Protein 1BM8 (pdb70)

Structure (mmCIF, N/CA/C/O backbone):
data_1BM8
#
_entry.id   1BM8
#
_cell.length_a   43.350
_cell.length_b   43.350
_cell.length_c   124.220
_cell.angle_alpha   90.00
_cell.angle_beta   90.00
_cell.angle_gamma   90.00
#
_symmetry.space_group_name_H-M   'P 41 21 2'
#
loop_
_entity.id
_entity.type
_entity.pdbx_description
1 polymer 'TRANSCRIPTION FACTOR MBP1'
2 water water
#
loop_
_atom_site.group_PDB
_atom_site.id
_atom_site.type_symbol
_atom_site.label_atom_id
_atom_site.label_alt_id
_atom_site.label_comp_id
_atom_site.label_asym_id
_atom_site.label_entity_id
_atom_site.label_seq_id
_atom_site.pdbx_PDB_ins_code
_atom_site.Cartn_x
_atom_site.Cartn_y
_atom_site.Cartn_z
_atom_site.occupancy
_atom_site.B_iso_or_equiv
_atom_site.auth_seq_id
_atom_site.auth_comp_id
_atom_site.auth_asym_id
_atom_site.auth_atom_id
_atom_site.pdbx_PDB_model_num
ATOM 1 N N . GLN A 1 1 ? -0.991 4.920 14.982 1.00 52.28 4 GLN A N 1
ATOM 2 C CA . GLN A 1 1 ? -0.575 5.127 16.398 1.00 51.22 4 GLN A CA 1
ATOM 3 C C . GLN A 1 1 ? 0.344 6.335 16.538 1.00 48.16 4 GLN A C 1
ATOM 4 O O . GLN A 1 1 ? 0.893 6.823 15.540 1.00 46.43 4 GLN A O 1
ATOM 15 N N . ILE A 1 2 ? 0.487 6.801 17.778 1.00 44.78 5 ILE A N 1
ATOM 16 C CA . ILE A 1 2 ? 1.300 7.959 18.076 1.00 42.51 5 ILE A CA 1
ATOM 17 C C . ILE A 1 2 ? 2.358 7.589 19.087 1.00 40.28 5 ILE A C 1
ATOM 18 O O . ILE A 1 2 ? 2.041 7.137 20.170 1.00 41.33 5 ILE A O 1
ATOM 24 N N . TYR A 1 3 ? 3.607 7.754 18.720 1.00 38.87 6 TYR A N 1
ATOM 25 C CA . TYR A 1 3 ? 4.710 7.452 19.621 1.00 38.04 6 TYR A CA 1
ATOM 26 C C . TYR A 1 3 ? 5.273 8.733 20.218 1.00 34.53 6 TYR A C 1
ATOM 27 O O . TYR A 1 3 ? 5.170 9.805 19.650 1.00 33.71 6 TYR A O 1
ATOM 38 N N . SER A 1 4 ? 5.887 8.595 21.343 1.00 29.82 7 SER A N 1
ATOM 39 C CA . SER A 1 4 ? 6.641 9.658 21.907 1.00 27.41 7 SER A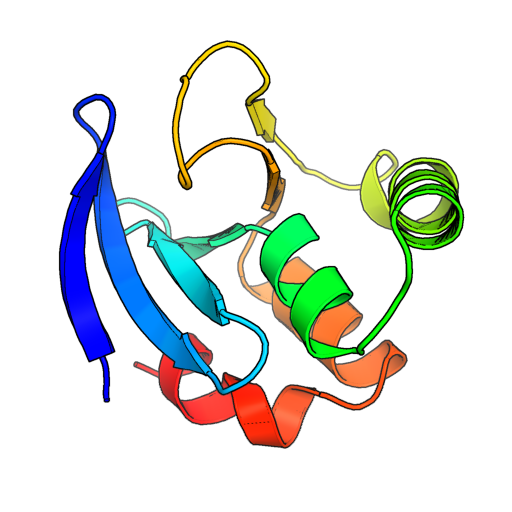 CA 1
ATOM 40 C C . SER A 1 4 ? 8.065 9.484 21.365 1.00 25.27 7 SER A C 1
ATOM 41 O O . SER A 1 4 ? 8.573 8.364 21.336 1.00 24.52 7 SER A O 1
ATOM 46 N N . ALA A 1 5 ? 8.709 10.555 20.901 1.00 23.35 8 ALA A N 1
ATOM 47 C CA . ALA A 1 5 ? 10.071 10.423 20.364 1.00 20.99 8 ALA A CA 1
ATOM 48 C C . ALA A 1 5 ? 10.887 11.696 20.574 1.00 21.47 8 ALA A C 1
ATOM 49 O O . ALA A 1 5 ? 10.370 12.693 21.084 1.00 21.33 8 ALA A O 1
ATOM 52 N N . ARG A 1 6 ? 12.163 11.644 20.207 1.00 21.36 9 ARG A N 1
ATOM 53 C CA . ARG A 1 6 ? 13.054 12.817 20.318 1.00 23.94 9 ARG A CA 1
ATOM 54 C C . ARG A 1 6 ? 14.026 12.854 19.153 1.00 24.02 9 ARG A C 1
ATOM 55 O O . ARG A 1 6 ? 14.629 11.831 18.835 1.00 22.48 9 ARG A O 1
ATOM 69 N N . TYR A 1 7 ? 14.154 14.035 18.532 1.00 24.15 10 TYR A N 1
ATOM 70 C CA . TYR A 1 7 ? 15.034 14.236 17.379 1.00 26.92 10 TYR A CA 1
ATOM 71 C C . TYR A 1 7 ? 15.730 15.585 17.504 1.00 28.93 10 TYR A C 1
ATOM 72 O O . TYR A 1 7 ? 15.085 16.571 17.814 1.00 29.46 10 TYR A O 1
ATOM 83 N N . SER A 1 8 ? 17.029 15.630 17.266 1.00 30.98 11 SER A N 1
ATOM 84 C CA . SER A 1 8 ? 17.751 16.893 17.349 1.00 32.54 11 SER A CA 1
ATOM 85 C C . SER A 1 8 ? 17.509 17.599 18.695 1.00 32.28 11 SER A C 1
ATOM 86 O O . SER A 1 8 ? 17.377 18.827 18.737 1.00 33.57 11 SER A O 1
ATOM 91 N N . GLY A 1 9 ? 17.410 16.826 19.780 1.00 30.27 12 GLY A N 1
ATOM 92 C CA . GLY A 1 9 ? 17.187 17.403 21.099 1.00 27.72 12 GLY A CA 1
ATOM 93 C C . GLY A 1 9 ? 15.760 17.867 21.361 1.00 26.67 12 GLY A C 1
ATOM 94 O O . GLY A 1 9 ? 15.474 18.436 22.414 1.00 28.11 12 GLY A O 1
ATOM 96 N N . VAL A 1 10 ? 14.855 17.590 20.434 1.00 25.00 13 VAL A N 1
ATOM 97 C CA . VAL A 1 10 ? 13.459 18.045 20.539 1.00 22.39 13 VAL A CA 1
ATOM 98 C C . VAL A 1 10 ? 12.471 16.877 20.723 1.00 22.62 13 VAL A C 1
ATOM 99 O O . VAL A 1 10 ? 12.494 15.913 19.959 1.00 21.65 13 VAL A O 1
ATOM 104 N N . ASP A 1 11 ? 11.617 16.976 21.734 1.00 21.41 14 ASP A N 1
ATOM 105 C CA . ASP A 1 11 ? 10.622 15.950 22.003 1.00 21.86 14 ASP A CA 1
ATOM 106 C C . ASP A 1 11 ? 9.377 16.206 21.197 1.00 21.71 14 ASP A C 1
ATOM 107 O O . ASP A 1 11 ? 8.837 17.312 21.204 1.00 20.60 14 ASP A O 1
ATOM 113 N N . VAL A 1 12 ? 8.897 15.168 20.550 1.00 21.11 15 VAL A N 1
ATOM 114 C CA . VAL A 1 12 ? 7.740 15.281 19.686 1.00 20.99 15 VAL A CA 1
ATOM 115 C C . VAL A 1 12 ? 6.819 14.096 19.900 1.00 23.45 15 VAL A C 1
ATOM 116 O O . VAL A 1 12 ? 7.178 13.132 20.595 1.00 24.63 15 VAL A O 1
ATOM 121 N N . TYR A 1 13 ? 5.632 14.216 19.339 1.00 24.96 16 TYR A N 1
ATOM 122 C CA . TYR A 1 13 ? 4.726 13.114 19.215 1.00 26.21 16 TYR A CA 1
ATOM 123 C C . TYR A 1 13 ? 4.746 12.756 17.744 1.00 26.48 16 TYR A C 1
ATOM 124 O O . TYR A 1 13 ? 4.631 13.643 16.884 1.00 25.01 16 TYR A O 1
ATOM 135 N N . GLU A 1 14 ? 4.950 11.483 17.454 1.00 27.52 17 GLU A N 1
ATOM 136 C CA . GLU A 1 14 ? 5.040 11.030 16.074 1.00 29.95 17 GLU A CA 1
ATOM 137 C C . GLU A 1 14 ? 3.841 10.167 15.709 1.00 30.66 17 GLU A C 1
ATOM 138 O O . GLU A 1 14 ? 3.533 9.205 16.390 1.00 27.27 17 GLU A O 1
ATOM 145 N N . PHE A 1 15 ? 3.157 10.574 14.657 1.00 34.09 18 PHE A N 1
ATOM 146 C CA . PHE A 1 15 ? 1.992 9.874 14.154 1.00 38.16 18 PHE A CA 1
ATOM 147 C C . PHE A 1 15 ? 2.404 9.093 12.906 1.00 40.68 18 PHE A C 1
ATOM 148 O O . PHE A 1 15 ? 3.066 9.635 12.005 1.00 38.31 18 PHE A O 1
ATOM 157 N N . ILE A 1 16 ? 2.060 7.813 12.875 1.00 43.87 19 ILE A N 1
ATOM 158 C CA . ILE A 1 16 ? 2.451 6.970 11.756 1.00 47.64 19 ILE A CA 1
ATOM 159 C C . ILE A 1 16 ? 1.361 6.905 10.701 1.00 50.18 19 ILE A C 1
ATOM 160 O O . ILE A 1 16 ? 0.316 6.280 10.907 1.00 50.83 19 ILE A O 1
ATOM 166 N N . HIS A 1 17 ? 1.623 7.574 9.587 1.00 52.47 20 HIS A N 1
ATOM 167 C CA . HIS A 1 17 ? 0.710 7.602 8.461 1.00 54.63 20 HIS A CA 1
ATOM 168 C C . HIS A 1 17 ? 1.325 6.738 7.359 1.00 54.62 20 HIS A C 1
ATOM 169 O O . HIS A 1 17 ? 2.518 6.415 7.424 1.00 54.75 20 HIS A O 1
ATOM 179 N N . SER A 1 18 ? 0.535 6.358 6.354 1.00 54.36 21 SER A N 1
ATOM 180 C CA . SER A 1 18 ? 1.057 5.528 5.265 1.00 52.80 21 SER A CA 1
ATOM 181 C C . SER A 1 18 ? 2.204 6.221 4.504 1.00 52.38 21 SER A C 1
ATOM 182 O O . SER A 1 18 ? 3.242 5.606 4.237 1.00 51.68 21 SER A O 1
ATOM 187 N N . THR A 1 19 ? 2.030 7.509 4.195 1.00 52.22 22 THR A N 1
ATOM 188 C CA . THR A 1 19 ? 3.058 8.284 3.475 1.00 52.84 22 THR A CA 1
ATOM 189 C C . THR A 1 19 ? 4.294 8.548 4.334 1.00 50.76 22 THR A C 1
ATOM 190 O O . THR A 1 19 ? 5.358 8.913 3.827 1.00 50.70 22 THR A O 1
ATOM 196 N N . GLY A 1 20 ? 4.142 8.376 5.635 1.00 49.11 23 GLY A N 1
ATOM 197 C CA . GLY A 1 20 ? 5.238 8.640 6.541 1.00 45.68 23 GLY A CA 1
ATOM 198 C C . GLY A 1 20 ? 4.739 9.133 7.876 1.00 43.53 23 GLY A C 1
ATOM 199 O O . GLY A 1 20 ? 3.521 9.157 8.138 1.00 42.97 23 GLY A O 1
ATOM 201 N N . SER A 1 21 ? 5.655 9.533 8.719 1.00 40.66 24 SER A N 1
ATOM 202 C CA . SER A 1 21 ? 5.279 10.004 10.026 1.00 38.67 24 SER A CA 1
ATOM 203 C C . SER A 1 21 ? 5.066 11.517 10.046 1.00 36.42 24 SER A C 1
ATOM 204 O O . SER A 1 21 ? 5.714 12.267 9.291 1.00 34.95 24 SER A O 1
ATOM 209 N N . ILE A 1 22 ? 4.129 11.946 10.890 1.00 32.56 25 ILE A N 1
ATOM 210 C CA . ILE A 1 22 ? 3.824 13.356 11.064 1.00 29.27 25 ILE A CA 1
ATOM 211 C C . ILE A 1 22 ? 4.108 13.725 12.516 1.00 27.24 25 ILE A C 1
ATOM 212 O O . ILE A 1 22 ? 3.698 13.017 13.431 1.00 26.25 25 ILE A O 1
ATOM 218 N N . MET A 1 23 ? 4.821 14.815 12.713 1.00 24.03 26 MET A N 1
ATOM 219 C CA . MET A 1 23 ? 5.282 15.188 14.040 1.00 22.95 26 MET A CA 1
ATOM 220 C C . MET A 1 23 ? 4.649 16.463 14.576 1.00 23.00 26 MET A C 1
ATOM 221 O O . MET A 1 23 ? 4.398 17.426 13.832 1.00 19.80 26 MET A O 1
ATOM 227 N N . LYS A 1 24 ? 4.443 16.453 15.891 1.00 23.73 27 LYS A N 1
ATOM 228 C CA . LYS A 1 24 ? 3.998 17.625 16.632 1.00 23.46 27 LYS A CA 1
ATOM 229 C C . LYS A 1 24 ? 4.942 17.793 17.828 1.00 22.79 27 LYS A C 1
ATOM 230 O O . LYS A 1 24 ? 5.244 16.813 18.522 1.00 22.50 27 LYS A O 1
ATOM 240 N N . ARG A 1 25 ? 5.455 19.003 18.033 1.00 21.34 28 ARG A N 1
ATOM 241 C CA . ARG A 1 25 ? 6.361 19.253 19.141 1.00 21.22 28 ARG A CA 1
ATOM 242 C C . ARG A 1 25 ? 5.615 19.292 20.464 1.00 20.99 28 ARG A C 1
ATOM 243 O O . ARG A 1 25 ? 4.534 19.902 20.557 1.00 20.62 28 ARG A O 1
ATOM 257 N N . LYS A 1 26 ? 6.215 18.701 21.488 1.00 20.40 29 LYS A N 1
ATOM 258 C CA . LYS A 1 26 ? 5.601 18.678 22.813 1.00 22.71 29 LYS A CA 1
ATOM 259 C C . LYS A 1 26 ? 5.623 20.043 23.491 1.00 22.45 29 LYS A C 1
ATOM 260 O O . LYS A 1 26 ? 4.669 20.397 24.190 1.00 21.87 29 LYS A O 1
ATOM 270 N N . LYS A 1 27 ? 6.693 20.822 23.275 1.00 21.91 30 LYS A N 1
ATOM 271 C CA . LYS A 1 27 ? 6.818 22.108 23.970 1.00 22.50 30 LYS A CA 1
ATOM 272 C C . LYS A 1 27 ? 5.797 23.154 23.535 1.00 22.00 30 LYS A C 1
ATOM 273 O O . LYS A 1 27 ? 5.348 23.925 24.374 1.00 21.27 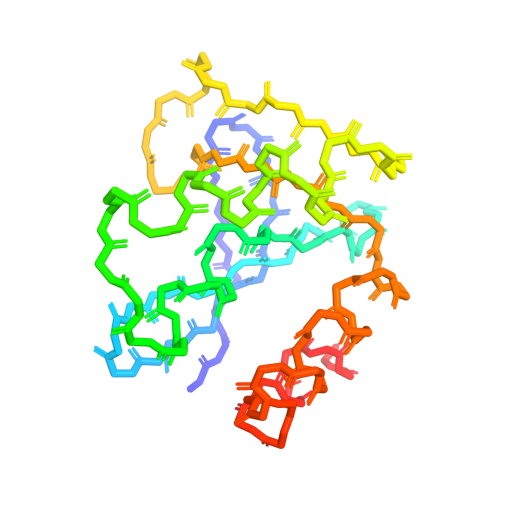30 LYS A O 1
ATOM 283 N N . ASP A 1 28 ? 5.401 23.183 22.245 1.00 18.95 31 ASP A N 1
ATOM 284 C CA . ASP A 1 28 ? 4.499 24.232 21.794 1.00 20.45 31 ASP A CA 1
ATOM 285 C C . ASP A 1 28 ? 3.382 23.785 20.872 1.00 21.56 31 ASP A C 1
ATOM 286 O O . ASP A 1 28 ? 2.634 24.636 20.361 1.00 23.45 31 ASP A O 1
ATOM 292 N N . ASP A 1 29 ? 3.265 22.484 20.634 1.00 21.07 32 ASP A N 1
ATOM 293 C CA . ASP A 1 29 ? 2.221 21.961 19.749 1.00 21.22 32 ASP A CA 1
ATOM 294 C C . ASP A 1 29 ? 2.374 22.381 18.293 1.00 20.57 32 ASP A C 1
ATOM 295 O O . ASP A 1 29 ? 1.426 22.253 17.511 1.00 22.37 32 ASP A O 1
ATOM 301 N N . TRP A 1 30 ? 3.525 22.886 17.903 1.00 18.75 33 TRP A N 1
ATOM 302 C CA . TRP A 1 30 ? 3.708 23.213 16.488 1.00 20.17 33 TRP A CA 1
ATOM 303 C C . TRP A 1 30 ? 3.768 21.917 15.706 1.00 20.21 33 TRP A C 1
ATOM 304 O O . TRP A 1 30 ? 4.182 20.893 16.259 1.00 20.80 33 TRP A O 1
ATOM 317 N N . VAL A 1 31 ? 3.368 21.950 14.440 1.00 20.68 34 VAL A N 1
ATOM 318 C CA . VAL A 1 31 ? 3.355 20.734 13.613 1.00 18.96 34 VAL A CA 1
ATOM 319 C C . VAL A 1 31 ? 4.219 20.947 12.371 1.00 20.18 34 VAL A C 1
ATOM 320 O O . VAL A 1 31 ? 4.331 22.074 11.871 1.00 18.53 34 VAL A O 1
ATOM 325 N N . ASN A 1 32 ? 4.858 19.876 11.891 1.00 18.57 35 ASN A N 1
ATOM 326 C CA . ASN A 1 32 ? 5.684 19.962 10.692 1.00 18.84 35 ASN A CA 1
ATOM 327 C C . ASN A 1 32 ? 4.771 20.026 9.459 1.00 19.27 35 ASN A C 1
ATOM 328 O O . ASN A 1 32 ? 4.149 19.040 9.101 1.00 20.41 35 ASN A O 1
ATOM 334 N N . ALA A 1 33 ? 4.686 21.185 8.820 1.00 18.30 36 ALA A N 1
ATOM 335 C CA . ALA A 1 33 ? 3.779 21.366 7.681 1.00 20.19 36 ALA A CA 1
ATOM 336 C C . ALA A 1 33 ? 4.218 20.577 6.451 1.00 20.67 36 ALA A C 1
ATOM 337 O O . ALA A 1 33 ? 3.395 20.256 5.596 1.00 21.70 36 ALA A O 1
ATOM 340 N N . THR A 1 34 ? 5.520 20.304 6.337 1.00 20.05 37 THR A N 1
ATOM 341 C CA . THR A 1 34 ? 6.027 19.490 5.233 1.00 21.46 37 THR A CA 1
ATOM 342 C C . THR A 1 34 ? 5.430 18.061 5.316 1.00 23.26 37 THR A C 1
ATOM 343 O O . THR A 1 34 ? 5.035 17.455 4.301 1.00 22.30 37 THR A O 1
ATOM 349 N N . HIS A 1 35 ? 5.356 17.534 6.551 1.00 22.61 38 HIS A N 1
ATOM 350 C CA . HIS A 1 35 ? 4.747 16.236 6.788 1.00 22.32 38 HIS A CA 1
ATOM 351 C C . HIS A 1 35 ? 3.266 16.262 6.404 1.00 23.66 38 HIS A C 1
ATOM 352 O O . HIS A 1 35 ? 2.720 15.268 5.928 1.00 24.58 38 HIS A O 1
ATOM 362 N N . ILE A 1 36 ? 2.600 17.377 6.659 1.00 22.79 39 ILE A N 1
ATOM 363 C CA . ILE A 1 36 ? 1.189 17.509 6.277 1.00 25.79 39 ILE A CA 1
ATOM 364 C C . ILE A 1 36 ? 1.049 17.441 4.739 1.00 27.01 39 ILE A C 1
ATOM 365 O O . ILE A 1 36 ? 0.113 16.832 4.209 1.00 27.50 39 ILE A O 1
ATOM 371 N N . LEU A 1 37 ? 1.986 18.075 4.038 1.00 27.04 40 LEU A N 1
ATOM 372 C CA . LEU A 1 37 ? 1.953 18.101 2.581 1.00 28.05 40 LEU A CA 1
ATOM 373 C C . LEU A 1 37 ? 2.329 16.742 1.996 1.00 28.75 40 LEU A C 1
ATOM 374 O O . LEU A 1 37 ? 1.788 16.329 0.960 1.00 29.82 40 LEU A O 1
ATOM 380 N N . LYS A 1 38 ? 3.242 16.043 2.643 1.00 29.67 41 LYS A N 1
ATOM 381 C CA . LYS A 1 38 ? 3.570 14.693 2.203 1.00 32.88 41 LYS A CA 1
ATOM 382 C C . LYS A 1 38 ? 2.353 13.772 2.380 1.00 32.92 41 LYS A C 1
ATOM 383 O O . LYS A 1 38 ? 2.113 12.887 1.562 1.00 33.65 41 LYS A O 1
ATOM 393 N N . ALA A 1 39 ? 1.581 13.997 3.446 1.00 32.20 42 ALA A N 1
ATOM 394 C CA . ALA A 1 39 ? 0.382 13.209 3.702 1.00 32.15 42 ALA A CA 1
ATOM 395 C C . ALA A 1 39 ? -0.678 13.434 2.618 1.00 33.55 42 ALA A C 1
ATOM 396 O O . ALA A 1 39 ? -1.459 12.535 2.319 1.00 33.31 42 ALA A O 1
ATOM 399 N N . ALA A 1 40 ? -0.704 14.637 2.027 1.00 34.01 43 ALA A N 1
ATOM 400 C CA . ALA A 1 40 ? -1.639 14.935 0.940 1.00 34.26 43 ALA A CA 1
ATOM 401 C C . ALA A 1 40 ? -1.164 14.317 -0.400 1.00 35.09 43 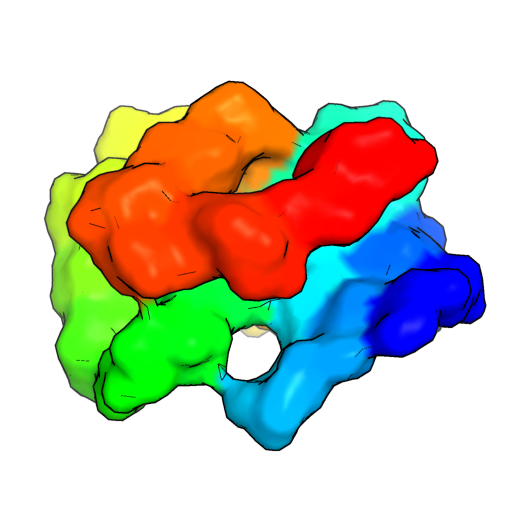ALA A C 1
ATOM 402 O O . ALA A 1 40 ? -1.780 14.532 -1.444 1.00 36.00 43 ALA A O 1
ATOM 405 N N . ASN A 1 41 ? -0.054 13.575 -0.350 1.00 35.94 44 ASN A N 1
ATOM 406 C CA . ASN A 1 41 ? 0.485 12.867 -1.520 1.00 37.87 44 ASN A CA 1
ATOM 407 C C . ASN A 1 41 ? 1.070 13.799 -2.591 1.00 36.65 44 ASN A C 1
ATOM 408 O O . ASN A 1 41 ? 1.132 13.449 -3.777 1.00 37.27 44 ASN A O 1
ATOM 416 N N . PHE A 1 42 ? 1.542 14.961 -2.165 1.00 33.67 45 PHE A N 1
ATOM 417 C CA . PHE A 1 42 ? 2.126 15.914 -3.079 1.00 31.23 45 PHE A CA 1
ATOM 418 C C . PHE A 1 42 ? 3.596 15.632 -3.306 1.00 31.80 45 PHE A C 1
ATOM 419 O O . PHE A 1 42 ? 4.332 15.338 -2.381 1.00 32.20 45 PHE A O 1
ATOM 428 N N . ALA A 1 43 ? 4.016 15.712 -4.549 1.00 31.48 46 ALA A N 1
ATOM 429 C CA . ALA A 1 43 ? 5.402 15.509 -4.899 1.00 30.26 46 ALA A CA 1
ATOM 430 C C . ALA A 1 43 ? 6.235 16.683 -4.414 1.00 30.35 46 ALA A C 1
ATOM 431 O O . ALA A 1 43 ? 5.724 17.782 -4.212 1.00 28.10 46 ALA A O 1
ATOM 434 N N . LYS A 1 44 ? 7.531 16.442 -4.304 1.00 32.10 47 LYS A N 1
ATOM 435 C CA . LYS A 1 44 ? 8.483 17.418 -3.792 1.00 32.24 47 LYS A CA 1
ATOM 436 C C . LYS A 1 44 ? 8.395 18.800 -4.429 1.00 30.73 47 LYS A C 1
ATOM 437 O O . LYS A 1 44 ? 8.277 19.801 -3.722 1.00 30.50 47 LYS A O 1
ATOM 447 N N . ALA A 1 45 ? 8.475 18.884 -5.757 1.00 29.18 48 ALA A N 1
ATOM 448 C CA . ALA A 1 45 ? 8.416 20.192 -6.406 1.00 27.07 48 ALA A CA 1
ATOM 449 C C . ALA A 1 45 ? 7.120 20.934 -6.061 1.00 26.43 48 ALA A C 1
ATOM 450 O O . ALA A 1 45 ? 7.125 22.153 -5.856 1.00 26.30 48 ALA A O 1
ATOM 453 N N . LYS A 1 46 ? 6.004 20.204 -5.990 1.00 25.81 49 LYS A N 1
ATOM 454 C CA . LYS A 1 46 ? 4.739 20.835 -5.644 1.00 25.14 49 LYS A CA 1
ATOM 455 C C . LYS A 1 46 ? 4.708 21.228 -4.149 1.00 26.02 49 LYS A C 1
ATOM 456 O O . LYS A 1 46 ? 4.271 22.333 -3.807 1.00 26.28 49 LYS A O 1
ATOM 466 N N . ARG A 1 47 ? 5.175 20.346 -3.257 1.00 26.65 50 ARG A N 1
ATOM 467 C CA . ARG A 1 47 ? 5.214 20.698 -1.829 1.00 28.25 50 ARG A CA 1
ATOM 468 C C . ARG A 1 47 ? 6.004 21.993 -1.639 1.00 29.71 50 ARG A C 1
ATOM 469 O O . ARG A 1 47 ? 5.571 22.889 -0.911 1.00 29.79 50 ARG A O 1
ATOM 483 N N . THR A 1 48 ? 7.156 22.103 -2.293 1.00 30.60 51 THR A N 1
ATOM 484 C CA . THR A 1 48 ? 7.940 23.328 -2.202 1.00 34.13 51 THR A CA 1
ATOM 485 C C . THR A 1 48 ? 7.126 24.546 -2.664 1.00 36.23 51 THR A C 1
ATOM 486 O O . THR A 1 48 ? 7.116 25.572 -1.989 1.00 37.79 51 THR A O 1
ATOM 492 N N . ARG A 1 49 ? 6.437 24.426 -3.808 1.00 36.91 52 ARG A N 1
ATOM 493 C CA . ARG A 1 49 ? 5.643 25.532 -4.334 1.00 37.18 52 ARG A CA 1
ATOM 494 C C . ARG A 1 49 ? 4.606 25.971 -3.336 1.00 36.76 52 ARG A C 1
ATOM 495 O O . ARG A 1 49 ? 4.440 27.160 -3.082 1.00 36.25 52 ARG A O 1
ATOM 509 N N . ILE A 1 50 ? 3.911 25.007 -2.763 1.00 35.47 53 ILE A N 1
ATOM 510 C CA . ILE A 1 50 ? 2.880 25.315 -1.797 1.00 34.72 53 ILE A CA 1
ATOM 511 C C . ILE A 1 50 ? 3.469 25.944 -0.519 1.00 36.40 53 ILE A C 1
ATOM 512 O O . ILE A 1 50 ? 2.917 26.915 0.007 1.00 35.83 53 ILE A O 1
ATOM 518 N N . LEU A 1 51 ? 4.593 25.421 -0.035 1.00 37.08 54 LEU A N 1
ATOM 519 C CA . LEU A 1 51 ? 5.218 26.007 1.135 1.00 40.29 54 LEU A CA 1
ATOM 520 C C . LEU A 1 51 ? 5.580 27.455 0.843 1.00 44.75 54 LEU A C 1
ATOM 521 O O . LEU A 1 51 ? 5.191 28.352 1.593 1.00 46.69 54 LEU A O 1
ATOM 527 N N . GLU A 1 52 ? 6.255 27.694 -0.278 1.00 48.95 55 GLU A N 1
ATOM 528 C CA . GLU A 1 52 ? 6.653 29.057 -0.641 1.00 53.87 55 GLU A CA 1
ATOM 529 C C . GLU A 1 52 ? 5.475 30.011 -0.879 1.00 55.01 55 GLU A C 1
ATOM 530 O O . GLU A 1 52 ? 5.632 31.220 -0.716 1.00 56.05 55 GLU A O 1
ATOM 537 N N . LYS A 1 53 ? 4.300 29.504 -1.233 1.00 56.16 56 LYS A N 1
ATOM 538 C CA . LYS A 1 53 ? 3.190 30.407 -1.512 1.00 57.49 56 LYS A CA 1
ATOM 539 C C . LYS A 1 53 ? 2.177 30.484 -0.374 1.00 57.70 56 LYS A C 1
ATOM 540 O O . LYS A 1 53 ? 1.709 31.565 -0.027 1.00 58.88 56 LYS A O 1
ATOM 550 N N . GLU A 1 54 ? 1.827 29.347 0.196 1.00 57.07 57 GLU A N 1
ATOM 551 C CA . GLU A 1 54 ? 0.797 29.311 1.235 1.00 56.65 57 GLU A CA 1
ATOM 552 C C . GLU A 1 54 ? 1.332 29.368 2.684 1.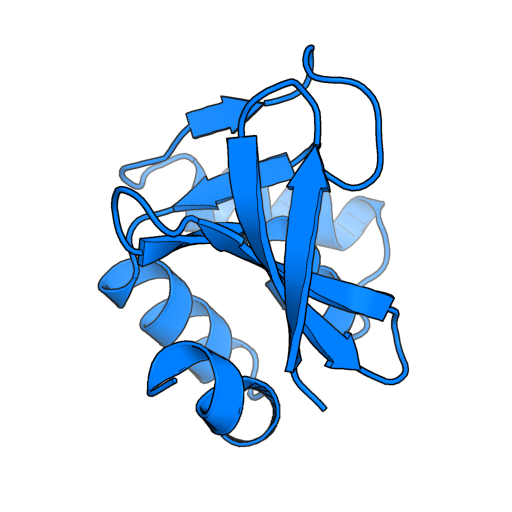00 54.52 57 GLU A C 1
ATOM 553 O O . GLU A 1 54 ? 0.620 29.824 3.598 1.00 54.61 57 GLU A O 1
ATOM 560 N N . VAL A 1 55 ? 2.570 28.937 2.917 1.00 49.63 58 VAL A N 1
ATOM 561 C CA . VAL A 1 55 ? 3.017 28.786 4.292 1.00 44.43 58 VAL A CA 1
ATOM 562 C C . VAL A 1 55 ? 4.100 29.778 4.744 1.00 42.78 58 VAL A C 1
ATOM 563 O O . VAL A 1 55 ? 4.065 30.242 5.888 1.00 40.70 58 VAL A O 1
ATOM 568 N N . LEU A 1 56 ? 5.045 30.125 3.873 1.00 39.75 59 LEU A N 1
ATOM 569 C CA . LEU A 1 56 ? 6.126 31.020 4.281 1.00 38.99 59 LEU A CA 1
ATOM 570 C C . LEU A 1 56 ? 5.649 32.438 4.643 1.00 38.81 59 LEU A C 1
ATOM 571 O O . LEU A 1 56 ? 6.371 33.182 5.311 1.00 38.40 59 LEU A O 1
ATOM 577 N N . LYS A 1 57 ? 4.442 32.824 4.220 1.00 37.98 60 LYS A N 1
ATOM 578 C CA . LYS A 1 57 ? 3.900 34.140 4.604 1.00 38.59 60 LYS A CA 1
ATOM 579 C C . LYS A 1 57 ? 3.195 34.061 5.973 1.00 36.39 60 LYS A C 1
ATOM 580 O O . LYS A 1 57 ? 2.649 35.028 6.474 1.00 35.79 60 LYS A O 1
ATOM 590 N N . GLU A 1 58 ? 3.241 32.884 6.559 1.00 35.74 61 GLU A N 1
ATOM 591 C CA . GLU A 1 58 ? 2.635 32.606 7.849 1.00 34.60 61 GLU A CA 1
ATOM 592 C C . GLU A 1 58 ? 3.719 32.560 8.935 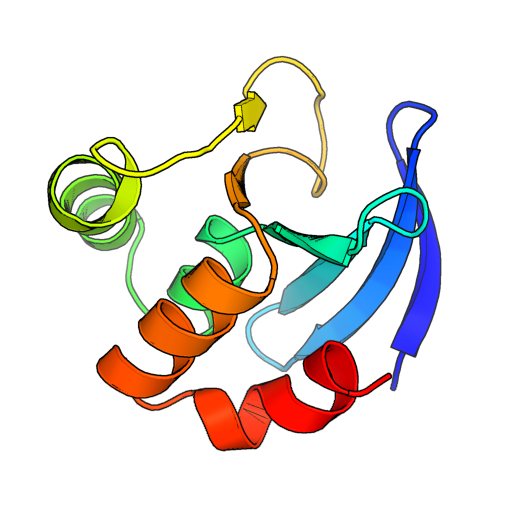1.00 30.62 61 GLU A C 1
ATOM 593 O O . GLU A 1 58 ? 4.924 32.542 8.646 1.00 28.48 61 GLU A O 1
ATOM 600 N N . THR A 1 59 ? 3.293 32.544 10.171 1.00 27.25 62 THR A N 1
ATOM 601 C CA . THR A 1 59 ? 4.222 32.307 11.253 1.00 25.63 62 THR A CA 1
ATOM 602 C C . THR A 1 59 ? 4.784 30.874 11.059 1.00 24.77 62 THR A C 1
ATOM 603 O O . THR A 1 59 ? 4.029 29.932 10.840 1.00 25.37 62 THR A O 1
ATOM 609 N N . HIS A 1 60 ? 6.090 30.727 11.103 1.00 22.46 63 HIS A N 1
ATOM 610 C CA . HIS A 1 60 ? 6.689 29.428 10.867 1.00 21.88 63 HIS A CA 1
ATOM 611 C C . HIS A 1 60 ? 8.151 29.435 11.272 1.00 22.48 63 HIS A C 1
ATOM 612 O O . HIS A 1 60 ? 8.745 30.495 11.513 1.00 21.68 63 HIS A O 1
ATOM 622 N N . GLU A 1 61 ? 8.738 28.251 11.238 1.00 22.95 64 GLU A N 1
ATOM 623 C CA . GLU A 1 61 ? 10.138 28.055 11.535 1.00 23.61 64 GLU A CA 1
ATOM 624 C C . GLU A 1 61 ? 10.697 27.100 10.460 1.00 24.98 64 GLU A C 1
ATOM 625 O O . GLU A 1 61 ? 10.132 26.021 10.254 1.00 24.19 64 GLU A O 1
ATOM 632 N N . LYS A 1 62 ? 11.739 27.531 9.737 1.00 24.36 65 LYS A N 1
ATOM 633 C CA . LYS A 1 62 ? 12.353 26.718 8.693 1.00 28.24 65 LYS A CA 1
ATOM 634 C C . LYS A 1 62 ? 13.510 25.954 9.251 1.00 28.33 65 LYS A C 1
ATOM 635 O O . LYS A 1 62 ? 14.585 26.503 9.412 1.00 28.08 65 LYS A O 1
ATOM 645 N N . VAL A 1 63 ? 13.291 24.696 9.552 1.00 31.01 66 VAL A N 1
ATOM 646 C CA . VAL A 1 63 ? 14.358 23.851 10.050 1.00 34.94 66 VAL A C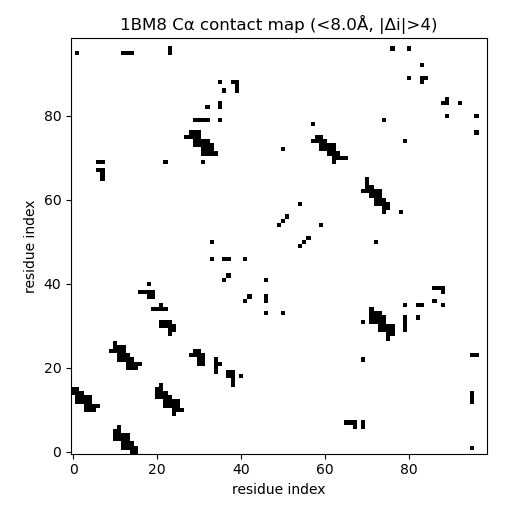A 1
ATOM 647 C C . VAL A 1 63 ? 14.962 23.049 8.896 1.00 39.67 66 VAL A C 1
ATOM 648 O O . VAL A 1 63 ? 14.428 22.006 8.483 1.00 37.52 66 VAL A O 1
ATOM 653 N N . GLN A 1 64 ? 16.040 23.586 8.332 1.00 46.01 67 GLN A N 1
ATOM 654 C CA . GLN A 1 64 ? 16.763 22.891 7.275 1.00 53.84 67 GLN A CA 1
ATOM 655 C C . GLN A 1 64 ? 18.179 22.570 7.732 1.00 58.95 67 GLN A C 1
ATOM 656 O O . GLN A 1 64 ? 19.013 22.109 6.948 1.00 60.26 67 GLN A O 1
ATOM 665 N N . GLY A 1 65 ? 18.428 22.811 9.025 1.00 63.66 68 GLY A N 1
ATOM 666 C CA . GLY A 1 65 ? 19.718 22.513 9.608 1.00 67.82 68 GLY A CA 1
ATOM 667 C C . GLY A 1 65 ? 19.631 21.327 10.546 1.00 70.65 68 GLY A C 1
ATOM 668 O O . GLY A 1 65 ? 20.590 20.563 10.690 1.00 72.02 68 GLY A O 1
ATOM 670 N N . GLY A 1 66 ? 18.484 21.187 11.208 1.00 72.32 69 GLY A N 1
ATOM 671 C CA . GLY A 1 66 ? 18.274 20.048 12.083 1.00 73.41 69 GLY A CA 1
ATOM 672 C C . GLY A 1 66 ? 18.041 18.789 11.270 1.00 73.97 69 GLY A C 1
ATOM 673 O O . GLY A 1 66 ? 16.899 18.441 10.969 1.00 75.24 69 GLY A O 1
ATOM 675 N N . PHE A 1 67 ? 19.137 18.135 10.900 1.00 73.39 70 PHE A N 1
ATOM 676 C CA . PHE A 1 67 ? 19.106 16.920 10.080 1.00 72.45 70 PHE A CA 1
ATOM 677 C C . PHE A 1 67 ? 18.165 15.833 10.606 1.00 69.47 70 PHE A C 1
ATOM 678 O O . PHE A 1 67 ? 18.036 15.622 11.819 1.00 69.28 70 PHE A O 1
ATOM 687 N N . GLY A 1 68 ? 17.534 15.127 9.666 1.00 65.37 71 GLY A N 1
ATOM 688 C CA . GLY A 1 68 ? 16.681 14.014 10.024 1.00 60.61 71 GLY A CA 1
ATOM 689 C C . GLY A 1 68 ? 15.251 14.174 9.548 1.00 56.43 71 GLY A C 1
ATOM 690 O O . GLY A 1 68 ? 14.949 15.071 8.766 1.00 56.11 71 GLY A O 1
ATOM 692 N N . LYS A 1 69 ? 14.367 13.295 10.036 1.00 51.93 72 LYS A N 1
ATOM 693 C CA . LYS A 1 69 ? 12.939 13.359 9.704 1.00 47.12 72 LYS A CA 1
ATOM 694 C C . LYS A 1 69 ? 12.312 14.620 10.322 1.00 42.99 72 LYS A C 1
ATOM 695 O O . LYS A 1 69 ? 11.172 14.976 10.019 1.00 41.22 72 LYS A O 1
ATOM 705 N N . TYR A 1 70 ? 13.084 15.252 11.211 1.00 38.82 73 TYR A N 1
ATOM 706 C CA . TYR A 1 70 ? 12.666 16.439 11.926 1.00 35.13 73 TYR A CA 1
ATOM 707 C C . TYR A 1 70 ? 12.654 17.679 11.023 1.00 33.18 73 TYR A C 1
ATOM 708 O O . TYR A 1 70 ? 11.879 18.607 11.253 1.00 30.17 73 TYR A O 1
ATOM 719 N N . GLN A 1 71 ? 13.525 17.690 10.013 1.00 31.23 74 GLN A N 1
ATOM 720 C CA . GLN A 1 71 ? 13.605 18.814 9.066 1.00 29.72 74 GLN A CA 1
ATOM 721 C C . GLN A 1 71 ? 12.254 19.162 8.468 1.00 26.23 74 GLN A C 1
ATOM 722 O O . GLN A 1 71 ? 11.409 18.291 8.229 1.00 24.41 74 GLN A O 1
ATOM 731 N N . GLY A 1 72 ? 12.066 20.432 8.182 1.00 24.61 75 GLY A N 1
ATOM 732 C CA . GLY A 1 72 ? 10.849 20.850 7.522 1.00 22.59 75 GLY A CA 1
ATOM 733 C C . GLY A 1 72 ? 10.439 22.235 7.929 1.00 22.00 75 GLY A C 1
ATOM 734 O O . GLY A 1 72 ? 11.189 22.944 8.595 1.00 20.96 75 GLY A O 1
ATOM 736 N N . THR A 1 73 ? 9.267 22.641 7.507 1.00 22.18 76 THR A N 1
ATOM 737 C CA . THR A 1 73 ? 8.739 23.926 7.925 1.00 23.13 76 THR A CA 1
ATOM 738 C C . THR A 1 73 ? 7.705 23.707 9.012 1.00 21.22 76 THR A C 1
ATOM 739 O O . THR A 1 73 ? 6.677 23.047 8.785 1.00 20.41 76 THR A O 1
ATOM 745 N N . TRP A 1 74 ? 8.007 24.190 10.198 1.00 18.01 77 TRP A N 1
ATOM 746 C CA . TRP A 1 74 ? 7.115 24.000 11.334 1.00 19.61 77 TRP A CA 1
ATOM 747 C C . TRP A 1 74 ? 6.172 25.179 11.495 1.00 20.15 77 TRP A C 1
ATOM 748 O O . TRP A 1 74 ? 6.569 26.324 11.307 1.00 21.17 77 TRP A O 1
ATOM 761 N N . VAL A 1 75 ? 4.940 24.916 11.848 1.00 19.79 78 VAL A N 1
ATOM 762 C CA . VAL A 1 75 ? 3.960 25.992 11.977 1.00 21.20 78 VAL A CA 1
ATOM 763 C C . VAL A 1 75 ? 3.102 25.800 13.232 1.00 22.23 78 VAL A C 1
ATOM 764 O O . VAL A 1 75 ? 3.039 24.692 13.785 1.00 20.52 78 VAL A O 1
ATOM 769 N N . PRO A 1 76 ? 2.461 26.879 13.729 1.00 22.62 79 PRO A N 1
ATOM 770 C CA . PRO A 1 76 ? 1.579 26.796 14.902 1.00 23.25 79 PRO A CA 1
ATOM 771 C C . PRO A 1 76 ? 0.479 25.793 14.613 1.00 23.88 79 PRO A C 1
ATOM 772 O O . PRO A 1 76 ? 0.126 25.577 13.452 1.00 22.74 79 PRO A O 1
ATOM 776 N N . LEU A 1 77 ? -0.081 25.221 15.664 1.00 25.83 80 LEU A N 1
ATOM 777 C CA . LEU A 1 77 ? -1.142 24.222 15.543 1.00 26.16 80 LEU A CA 1
ATOM 778 C C . LEU A 1 77 ? -2.338 24.712 14.733 1.00 28.51 80 LEU A C 1
ATOM 779 O O . LEU A 1 77 ? -2.846 23.991 13.849 1.00 27.56 80 LEU A O 1
ATOM 785 N N . ASN A 1 78 ? -2.811 25.922 15.016 1.00 30.41 81 ASN A N 1
ATOM 786 C CA . ASN A 1 78 ? -3.989 26.411 14.305 1.00 33.34 81 ASN A CA 1
ATOM 787 C C . ASN A 1 78 ? -3.726 26.541 12.797 1.00 33.24 81 ASN A C 1
ATOM 788 O O . ASN A 1 78 ? -4.593 26.20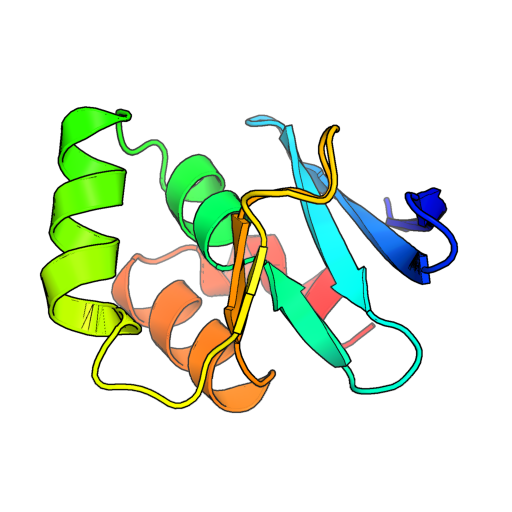0 11.979 1.00 32.55 81 ASN A O 1
ATOM 796 N N . ILE A 1 79 ? -2.509 26.970 12.436 1.00 33.12 82 ILE A N 1
ATOM 797 C CA . ILE A 1 79 ? -2.133 27.108 11.022 1.00 33.42 82 ILE A CA 1
ATOM 798 C C . ILE A 1 79 ? -1.996 25.751 10.338 1.00 33.66 82 ILE A C 1
ATOM 799 O O . ILE A 1 79 ? -2.344 25.611 9.172 1.00 33.06 82 ILE A O 1
ATOM 805 N N . ALA A 1 80 ? -1.487 24.751 11.078 1.00 33.47 83 ALA A N 1
ATOM 806 C CA . ALA A 1 80 ? -1.385 23.383 10.547 1.00 32.68 83 ALA A CA 1
ATOM 807 C C . ALA A 1 80 ? -2.796 22.798 10.314 1.00 32.07 83 ALA A C 1
ATOM 808 O O . ALA A 1 80 ? -3.034 22.097 9.335 1.00 30.79 83 ALA A O 1
ATOM 811 N N . LYS A 1 81 ? -3.729 23.093 11.215 1.00 33.43 84 LYS A N 1
ATOM 812 C CA . LYS A 1 81 ? -5.093 22.639 11.041 1.00 35.11 84 LYS A CA 1
ATOM 813 C C . LYS A 1 81 ? -5.693 23.212 9.756 1.00 36.73 84 LYS A C 1
ATOM 814 O O . LYS A 1 81 ? -6.318 22.491 8.974 1.00 36.83 84 LYS A O 1
ATOM 824 N N . GLN A 1 82 ? -5.504 24.510 9.535 1.00 37.40 85 GLN A N 1
ATOM 825 C CA . GLN A 1 82 ? -5.981 25.141 8.298 1.00 38.47 85 GLN A CA 1
ATOM 826 C C . GLN A 1 82 ? -5.414 24.411 7.065 1.00 37.19 85 GLN A C 1
ATOM 827 O O . GLN A 1 82 ? -6.144 24.015 6.168 1.00 36.76 85 GLN A O 1
ATOM 836 N N . LEU A 1 83 ? -4.107 24.239 7.050 1.00 35.90 86 LEU A N 1
ATOM 837 C CA . LEU A 1 83 ? -3.427 23.593 5.952 1.00 35.57 86 LEU A CA 1
ATOM 838 C C . LEU A 1 83 ? -3.973 22.187 5.705 1.00 36.04 86 LEU A C 1
ATOM 839 O O . LEU A 1 83 ? -4.216 21.789 4.568 1.00 35.67 86 LEU A O 1
ATOM 845 N N . ALA A 1 84 ? -4.167 21.440 6.774 1.00 37.61 87 ALA A N 1
ATOM 846 C CA . ALA A 1 84 ? -4.658 20.075 6.672 1.00 40.07 87 ALA A CA 1
ATOM 847 C C . ALA A 1 84 ? -6.071 20.045 6.108 1.00 42.25 87 ALA A C 1
ATOM 848 O O . ALA A 1 84 ? -6.423 19.123 5.387 1.00 44.08 87 ALA A O 1
ATOM 851 N N . GLU A 1 85 ? -6.881 21.042 6.453 1.00 44.94 88 GLU A N 1
ATOM 852 C CA . GLU A 1 85 ? -8.250 21.137 5.934 1.00 47.72 88 GLU A CA 1
ATOM 853 C C . GLU A 1 85 ? -8.249 21.462 4.446 1.00 46.92 88 GLU A C 1
ATOM 854 O O . GLU A 1 85 ? -8.935 20.809 3.652 1.00 46.82 88 GLU A O 1
ATOM 861 N N . LYS A 1 86 ? -7.484 22.490 4.087 1.00 45.19 89 LYS A N 1
ATOM 862 C CA . LYS A 1 86 ? -7.401 22.930 2.722 1.00 45.73 89 LYS A CA 1
ATOM 863 C C . LYS A 1 86 ? -7.064 21.776 1.802 1.00 45.59 89 LYS A C 1
ATOM 864 O O . LYS A 1 86 ? -7.728 21.571 0.792 1.00 46.84 89 LYS A O 1
ATOM 874 N N . PHE A 1 87 ? -6.055 21.001 2.163 1.00 44.53 90 PHE A N 1
ATOM 875 C CA . PHE A 1 87 ? -5.631 19.900 1.314 1.00 44.24 90 PHE A CA 1
ATOM 876 C C . PHE A 1 87 ? -6.275 18.576 1.716 1.00 44.45 90 PHE A C 1
ATOM 877 O O . PHE A 1 87 ? -5.737 17.496 1.463 1.00 44.80 90 PHE A O 1
ATOM 886 N N . SER A 1 88 ? -7.444 18.690 2.345 1.00 45.17 91 SER A N 1
ATOM 887 C CA . SER A 1 88 ? -8.282 17.543 2.686 1.00 45.85 91 SER A CA 1
ATOM 888 C C . SER A 1 88 ? -7.553 16.348 3.290 1.00 45.16 91 SER A C 1
ATOM 889 O O . SER A 1 88 ? -7.662 15.229 2.790 1.00 45.12 91 SER A O 1
ATOM 894 N N . VAL A 1 89 ? -6.811 16.583 4.361 1.00 44.55 92 VAL A N 1
ATOM 895 C CA . VAL A 1 89 ? -6.196 15.487 5.129 1.00 44.43 92 VAL A CA 1
ATOM 896 C C . VAL A 1 89 ? -6.451 15.690 6.627 1.00 43.59 92 VAL A C 1
ATOM 897 O O . VAL A 1 89 ? -5.911 14.975 7.471 1.00 42.35 92 VAL A O 1
ATOM 902 N N . TYR A 1 90 ? -7.311 16.652 6.938 1.00 44.06 93 TYR A N 1
ATOM 903 C CA . TYR A 1 90 ? -7.606 16.994 8.321 1.00 46.56 93 TYR A CA 1
ATOM 904 C C . TYR A 1 90 ? -8.156 15.815 9.115 1.00 47.20 93 TYR A C 1
ATOM 905 O O . TYR A 1 90 ? -7.747 15.568 10.249 1.00 45.84 93 TYR A O 1
ATOM 916 N N . ASP A 1 91 ? -9.076 15.086 8.529 1.00 48.64 94 ASP A N 1
ATOM 917 C CA . ASP A 1 91 ? -9.678 13.962 9.232 1.00 50.01 94 ASP A CA 1
ATOM 918 C C . ASP A 1 91 ? -8.697 12.805 9.419 1.00 49.07 94 ASP A C 1
ATOM 919 O O . ASP A 1 91 ? -8.827 12.031 10.370 1.00 48.92 94 ASP A O 1
ATOM 925 N N . GLN A 1 92 ? -7.712 12.698 8.520 1.00 49.21 95 GLN A N 1
ATOM 926 C CA . GLN A 1 92 ? -6.664 11.678 8.659 1.00 49.95 95 GLN A CA 1
ATOM 927 C C . GLN A 1 92 ? -5.677 12.029 9.780 1.00 48.73 95 GLN A C 1
ATOM 928 O O . GLN A 1 92 ? -5.206 11.146 10.495 1.00 48.14 95 GLN A O 1
ATOM 937 N N . LEU A 1 93 ? -5.360 13.327 9.908 1.00 48.04 96 LEU A N 1
ATOM 938 C CA . LEU A 1 93 ? -4.374 13.800 10.893 1.00 46.14 96 LEU A CA 1
ATOM 939 C C . LEU A 1 93 ? -5.003 14.231 12.202 1.00 45.87 96 LEU A C 1
ATOM 940 O O . LEU A 1 93 ? -4.285 14.496 13.166 1.00 44.88 96 LEU A O 1
ATOM 946 N N . LYS A 1 94 ? -6.332 14.297 12.237 1.00 47.18 97 LYS A N 1
ATOM 947 C CA . LYS A 1 94 ? -7.053 14.723 13.436 1.00 47.61 97 LYS A CA 1
ATOM 948 C C . LYS A 1 94 ? -6.528 14.080 14.736 1.00 45.43 97 LYS A C 1
ATOM 949 O O . LYS A 1 94 ? -6.293 14.784 15.717 1.00 44.43 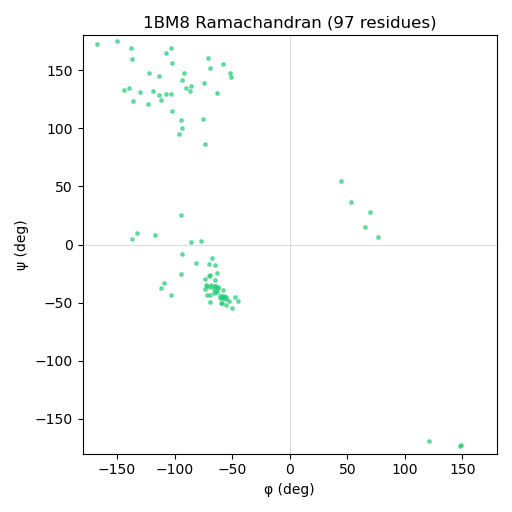97 LYS A O 1
ATOM 959 N N . PRO A 1 95 ? -6.334 12.753 14.803 1.00 44.31 98 PRO A N 1
ATOM 960 C CA . PRO A 1 95 ? -5.818 12.119 16.014 1.00 45.37 98 PRO A CA 1
ATOM 961 C C . PRO A 1 95 ? -4.589 12.847 16.590 1.00 46.45 98 PRO A C 1
ATOM 962 O O . PRO A 1 95 ? -4.526 13.091 17.795 1.00 47.44 98 PRO A O 1
ATOM 966 N N . LEU A 1 96 ? -3.638 13.217 15.725 1.00 46.20 99 LEU A N 1
ATOM 967 C CA . LEU A 1 96 ? -2.427 13.892 16.177 1.00 45.20 99 LEU A CA 1
ATOM 968 C C . LEU A 1 96 ? -2.731 15.288 16.672 1.00 46.29 99 LEU A C 1
ATOM 969 O O . LEU A 1 96 ? -2.212 15.707 17.705 1.00 45.15 99 LEU A O 1
ATOM 975 N N . PHE A 1 97 ? -3.564 16.007 15.933 1.00 48.58 100 PHE A N 1
ATOM 976 C CA . PHE A 1 97 ? -3.896 17.372 16.305 1.00 52.20 100 PHE A CA 1
ATOM 977 C C . PHE A 1 97 ? -4.517 17.429 17.688 1.00 56.06 100 PHE A C 1
ATOM 978 O O . PHE A 1 97 ? -4.089 18.213 18.537 1.00 56.52 100 PHE A O 1
ATOM 987 N N . ASP A 1 98 ? -5.517 16.594 17.924 1.00 60.72 101 ASP A N 1
ATOM 988 C CA . ASP A 1 98 ? -6.204 16.632 19.205 1.00 66.29 101 ASP A CA 1
ATOM 989 C C . ASP A 1 98 ? -5.449 15.864 20.289 1.00 68.12 101 ASP A C 1
ATOM 990 O O . ASP A 1 98 ? -5.728 16.047 21.477 1.00 69.45 101 ASP A O 1
ATOM 996 N N . PHE A 1 99 ? -4.497 15.014 19.881 1.00 69.09 102 PHE A N 1
ATOM 997 C CA . PHE A 1 99 ? -3.676 14.272 20.835 1.00 69.65 102 PHE A CA 1
ATOM 998 C C . PHE A 1 99 ? -3.031 15.235 21.825 1.00 70.64 102 PHE A C 1
ATOM 999 O O . PHE A 1 99 ? -2.775 14.878 22.974 1.00 72.94 102 PHE A O 1
#

Sequence (99 aa):
QIYSARYSGVDVYEFIHSTGSIMKRKKDDWVNATHILKAANFAKAKRTRILEKEVLKETHEKVQGGFGKYQGTWVPLNIAKQLAEKFSVYDQLKPLFDF

Radius of gyration: 12.07 Å; Cα contacts (8 Å, |Δi|>4): 158; chains: 1; bounding box: 29×29×30 Å

B-factor: mean 40.25, std 15.99, range [15.09, 91.15]

Foldseek 3Di:
DWDWDDALNFIWIWDQDPLGIWTAGPVARWTFLLVLVSNLVDDDVVSVVCCVPPNPVADWDQAPPRDDPPGHIIGHLVSSCVSNVVSVNNVVCVVVSVD

Solvent-accessible surface area: 5460 Å² total; per-residue (Å²): 164,34,120,76,26,142,55,69,54,31,53,0,61,10,19,78,28,115,60,33,24,2,0,8,4,79,152,51,61,50,0,0,0,21,14,0,0,87,2,16,117,39,72,148,74,78,38,58,139,13,22,95,118,52,1,61,155,64,83,43,67,119,19,116,72,23,177,29,102,9,62,4,7,0,0,20,39,91,21,0,61,108,11,0,110,141,42,93,7,46,122,86,0,100,60,0,6,109,114

Nearest PDB structures (foldseek):
  1mb1-assembly1_A  TM=9.943E-01  e=9.138E-16  Saccharomyces cerevisiae
  4ux5-assembly1_B  TM=9.669E-01  e=3.776E-12  Pyricularia oryzae
  1l3g-assembly1_A  TM=7.760E-01  e=4.246E-12  Saccharomyces cerevisiae
  6q2b-assembly1_B  TM=4.709E-01  e=4.997E+00  Listeria monocytogenes
  5h3r-assembly1_B  TM=4.731E-01  e=9.524E+00  Escherichia coli K-12

Secondary structure (DSSP, 8-state):
-EEEEEETTEEEEEEE-SS-EEEEETTT--EEHHHHHHHTT--HHHHHHHIIIIITTSS-EEESSS-STT-EEEE-HHHHHHHHHHTT-HHHHHHHHH-

InterPro domains:
  IPR002110 Ankyrin repeat [PF00023] (512-543)
  IPR002110 Ankyrin repeat [PF13637] (400-452)
  IPR002110 Ankyrin repeat [PS50088] (394-426)
  IPR002110 Ankyrin repeat [PS50088] (512-544)
  IPR002110 Ankyrin repeat [SM00248] (394-423)
  IPR002110 Ankyrin repeat [SM00248] (427-463)
  IPR002110 Ankyrin repeat [SM00248] (512-541)
  IPR003163 Transcription regulator HTH, APSES-type DNA-binding domain [PS51299] (5-111)
  IPR018004 KilA/APSES-type HTH, DNA-binding [PF04383] (21-94)
  IPR018004 KilA/APSES-type HTH, DNA-binding [SM01252] (22-105)
  IPR036770 Ankyrin repeat-containing domain superfamily [G3DSA:1.25.40.20] (337-554)
  IPR036770 Ankyrin repeat-containing domain superfamily [SSF48403] (359-550)
  IPR036887 HTH APSES-type DNA-binding domain superfamily [G3DSA:3.10.260.10] (2-135)
  IPR036887 HTH APSES-type DNA-binding domain superfamily [SSF54616] (4-122)
  IPR051642 Regulatory protein SWI6-like [PTHR43828] (3-812)

CATH classification: 3.10.260.10

GO terms:
  GO:0030907 MBF transcription complex (C, IDA)
  GO:0005634 nucleus (C, HDA)
  GO:0001228 DNA-binding transcription activator activity, RNA polymerase II-specific (F, IMP)
  GO:0045944 positive regulation of transcription by RNA polymerase II (P, IMP)
  GO:0043565 sequence-specific DNA binding (F, HDA)
  GO:1990145 maintenance of translational fidelity (P, IMP)
  GO:0000082 G1/S transition of mitotic cell cycle (P, IMP)
  GO:0005515 protein binding (F, IPI)

Organism: Saccharomyces cerevisiae (strain ATCC 204508 / S288c) (NCBI:txid559292)